Protein AF-A0A820M920-F1 (afdb_monomer_lite)

Structure (mmCIF, N/CA/C/O backbone):
data_AF-A0A820M920-F1
#
_entry.id   AF-A0A820M920-F1
#
loop_
_atom_site.group_PDB
_atom_site.id
_atom_site.type_symbol
_atom_site.label_atom_id
_atom_site.label_alt_id
_atom_site.label_comp_id
_atom_site.label_asym_id
_atom_site.label_entity_id
_atom_site.label_seq_id
_atom_site.pdbx_PDB_ins_code
_atom_site.Cartn_x
_atom_site.Cartn_y
_atom_site.Cartn_z
_atom_site.occupancy
_atom_site.B_iso_or_equiv
_atom_site.auth_seq_id
_atom_site.auth_comp_id
_atom_site.auth_asym_id
_atom_site.auth_atom_id
_atom_site.pdbx_PDB_model_num
ATOM 1 N N . MET A 1 1 ? -35.926 -24.634 38.795 1.00 54.94 1 MET A N 1
ATOM 2 C CA . MET A 1 1 ? -34.450 -24.772 38.802 1.00 54.94 1 MET A CA 1
ATOM 3 C C . MET A 1 1 ? -33.858 -24.992 37.396 1.00 54.94 1 MET A C 1
ATOM 5 O O . MET A 1 1 ? -32.885 -25.713 37.267 1.00 54.94 1 MET A O 1
ATOM 9 N N . HIS A 1 2 ? -34.410 -24.386 36.333 1.00 62.22 2 HIS A N 1
ATOM 10 C CA . HIS A 1 2 ? -33.900 -24.539 34.953 1.00 62.22 2 HIS A CA 1
ATOM 11 C C . HIS A 1 2 ? -33.362 -23.206 34.406 1.00 62.22 2 HIS A C 1
ATOM 13 O O . HIS A 1 2 ? -32.241 -23.133 33.916 1.00 62.22 2 HIS A O 1
ATOM 19 N N . ALA A 1 3 ? -34.111 -22.115 34.607 1.00 68.00 3 ALA A N 1
ATOM 20 C CA . ALA A 1 3 ? -33.694 -20.761 34.230 1.00 68.00 3 ALA A CA 1
ATOM 21 C C . ALA A 1 3 ? -32.412 -20.296 34.951 1.00 68.00 3 ALA A C 1
ATOM 23 O O . ALA A 1 3 ? -31.536 -19.689 34.341 1.00 68.00 3 ALA A O 1
ATOM 24 N N . THR A 1 4 ? -32.264 -20.635 36.234 1.00 65.81 4 THR A N 1
ATOM 25 C CA . THR A 1 4 ? -31.073 -20.313 37.034 1.00 65.81 4 THR A CA 1
ATOM 26 C C . THR A 1 4 ? -29.834 -21.055 36.529 1.00 65.81 4 THR A C 1
ATOM 28 O O . THR A 1 4 ? -28.748 -20.489 36.479 1.00 65.81 4 THR A O 1
ATOM 31 N N . SER A 1 5 ? -30.005 -22.299 36.086 1.00 59.59 5 SER A N 1
ATOM 32 C CA . SER A 1 5 ? -28.945 -23.149 35.537 1.00 59.59 5 SER A CA 1
ATOM 33 C C . SER A 1 5 ? -28.458 -22.625 34.188 1.00 59.59 5 SER A C 1
ATOM 35 O O . SER A 1 5 ? -27.256 -22.550 33.963 1.00 59.59 5 SER A O 1
ATOM 37 N N . ILE A 1 6 ? -29.376 -22.172 33.325 1.00 67.62 6 ILE A N 1
ATOM 38 C CA . ILE A 1 6 ? -29.042 -21.513 32.052 1.00 67.62 6 ILE A CA 1
ATOM 39 C C . ILE A 1 6 ? -28.255 -20.221 32.299 1.00 67.62 6 ILE A C 1
ATOM 41 O O . ILE A 1 6 ? -27.264 -19.967 31.619 1.00 67.62 6 ILE A O 1
ATOM 45 N N . TYR A 1 7 ? -28.648 -19.423 33.296 1.00 66.44 7 TYR A N 1
ATOM 46 C CA . TYR A 1 7 ? -27.935 -18.193 33.648 1.00 66.44 7 TYR A CA 1
ATOM 47 C C . TYR A 1 7 ? -26.508 -18.468 34.152 1.00 66.44 7 TYR A C 1
ATOM 49 O O . TYR A 1 7 ? -25.566 -17.787 33.752 1.00 66.44 7 TYR A O 1
ATOM 57 N N . VAL A 1 8 ? -26.324 -19.494 34.989 1.00 65.00 8 VAL A N 1
ATOM 58 C CA . VAL A 1 8 ? -25.006 -19.888 35.515 1.00 65.00 8 VAL A CA 1
ATOM 59 C C . VAL A 1 8 ? -24.118 -20.491 34.420 1.00 65.00 8 VAL A C 1
ATOM 61 O O . VAL A 1 8 ? -22.950 -20.119 34.322 1.00 65.00 8 VAL A O 1
ATOM 64 N N . VAL A 1 9 ? -24.664 -21.338 33.541 1.00 63.19 9 VAL A N 1
ATOM 65 C CA . VAL A 1 9 ? -23.943 -21.867 32.367 1.00 63.19 9 VAL A CA 1
ATOM 66 C C . VAL A 1 9 ? -23.562 -20.732 31.406 1.00 63.19 9 VAL A C 1
ATOM 68 O O . VAL A 1 9 ? -22.425 -20.679 30.950 1.00 63.19 9 VAL A O 1
ATOM 71 N N . GLY A 1 10 ? -24.451 -19.757 31.183 1.00 60.09 10 GLY A N 1
ATOM 72 C CA . GLY A 1 10 ? -24.172 -18.562 30.376 1.00 60.09 10 GLY A CA 1
ATOM 73 C C . GLY A 1 10 ? -23.091 -17.637 30.958 1.00 60.09 10 GLY A C 1
ATOM 74 O O . GLY A 1 10 ? -22.417 -16.919 30.216 1.00 60.09 10 GLY A O 1
ATOM 75 N N . GLN A 1 11 ? -22.880 -17.665 32.279 1.00 57.94 11 GLN A N 1
ATOM 76 C CA . GLN A 1 11 ? -21.762 -16.978 32.939 1.00 57.94 11 GLN A CA 1
ATOM 77 C C . GLN A 1 11 ? -20.459 -17.792 32.866 1.00 57.94 11 GLN A C 1
ATOM 79 O O . GLN A 1 11 ? -19.389 -17.199 32.745 1.00 57.94 11 GLN A O 1
ATOM 84 N N . GLN A 1 12 ? -20.533 -19.129 32.867 1.00 58.44 12 GLN A N 1
ATOM 85 C CA . GLN A 1 12 ? -19.378 -20.023 32.686 1.00 58.44 12 GLN A CA 1
ATOM 86 C C . GLN A 1 12 ? -18.834 -20.034 31.246 1.00 58.44 12 GLN A C 1
ATOM 88 O O . GLN A 1 12 ? -17.673 -20.368 31.031 1.00 58.44 12 GLN A O 1
ATOM 93 N N . THR A 1 13 ? -19.631 -19.623 30.255 1.00 61.03 13 THR A N 1
ATOM 94 C CA . THR A 1 13 ? -19.221 -19.549 28.841 1.00 61.03 13 THR A CA 1
ATOM 95 C C . THR A 1 13 ? -18.511 -18.253 28.443 1.00 61.03 13 THR A C 1
ATOM 97 O O . THR A 1 13 ? -18.129 -18.102 27.282 1.00 61.03 13 THR A O 1
ATOM 100 N N . LYS A 1 14 ? -18.336 -17.285 29.355 1.00 68.25 14 LYS A N 1
ATOM 101 C CA . LYS A 1 14 ? -17.618 -16.046 29.024 1.00 68.25 14 LYS A CA 1
ATOM 102 C C . LYS A 1 14 ? -16.115 -16.334 28.922 1.00 68.25 14 LYS A C 1
ATOM 104 O O . LYS A 1 14 ? -15.521 -16.765 29.910 1.00 68.25 14 LYS A O 1
ATOM 109 N N . PRO A 1 15 ? -15.479 -16.094 27.760 1.00 74.94 15 PRO A N 1
ATOM 110 C CA . PRO A 1 15 ? -14.045 -16.307 27.610 1.00 74.94 15 PRO A CA 1
ATOM 111 C C . PRO A 1 15 ? -13.282 -15.445 28.617 1.00 74.94 15 PRO A C 1
ATOM 113 O O . PRO A 1 15 ? -13.700 -14.324 28.921 1.00 74.94 15 PRO A O 1
ATOM 116 N N . THR A 1 16 ? -12.160 -15.957 29.125 1.00 87.81 16 THR A N 1
ATOM 117 C CA . THR A 1 16 ? -11.297 -15.217 30.055 1.00 87.81 16 THR A CA 1
ATOM 118 C C . THR A 1 16 ? -10.871 -13.880 29.450 1.00 87.81 16 THR A C 1
ATOM 120 O O . THR A 1 16 ? -10.785 -13.742 28.228 1.00 87.81 16 THR A O 1
ATOM 123 N N . VAL A 1 17 ? -10.552 -12.894 30.295 1.00 88.38 17 VAL A N 1
ATOM 124 C CA . VAL A 1 17 ? -10.030 -11.593 29.834 1.00 88.38 17 VAL A CA 1
ATOM 125 C C . VAL A 1 17 ? -8.841 -11.793 28.889 1.00 88.38 17 VAL A C 1
ATOM 127 O O . VAL A 1 17 ? -8.774 -11.159 27.841 1.00 88.38 17 VAL A O 1
ATOM 130 N N . THR A 1 18 ? -7.960 -12.750 29.190 1.00 90.12 18 THR A N 1
ATOM 131 C CA . THR A 1 18 ? -6.834 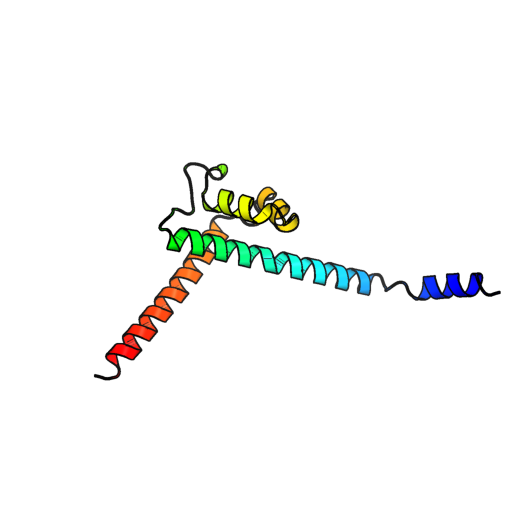-13.129 28.326 1.00 90.12 18 THR A CA 1
ATOM 132 C C . THR A 1 18 ? -7.289 -13.633 26.957 1.00 90.12 18 THR A C 1
ATOM 134 O O . THR A 1 18 ? -6.778 -13.176 25.937 1.00 90.12 18 THR A O 1
ATOM 137 N N . ALA A 1 19 ? -8.269 -14.541 26.904 1.00 89.12 19 ALA A N 1
ATOM 138 C CA . ALA A 1 19 ? -8.803 -15.052 25.641 1.00 89.12 19 ALA A CA 1
ATOM 139 C C . ALA A 1 19 ? -9.470 -13.940 24.811 1.00 89.12 19 ALA A C 1
ATOM 141 O O . ALA A 1 19 ? -9.278 -13.872 23.594 1.00 89.12 19 ALA A O 1
ATOM 142 N N . GLN A 1 20 ? -10.182 -13.018 25.465 1.00 90.81 20 GLN A N 1
ATOM 143 C CA . GLN A 1 20 ? -10.746 -11.832 24.817 1.00 90.81 20 GLN A CA 1
ATOM 144 C C . GLN A 1 20 ? -9.641 -10.931 24.249 1.00 90.81 20 GLN A C 1
ATOM 146 O O . GLN A 1 20 ? -9.708 -10.558 23.077 1.00 90.81 20 GLN A O 1
ATOM 151 N N . LEU A 1 21 ? -8.584 -10.658 25.020 1.00 92.31 21 LEU A N 1
ATOM 152 C CA . LEU A 1 21 ? -7.452 -9.830 24.597 1.00 92.31 21 LEU A CA 1
ATOM 153 C C . LEU A 1 21 ? -6.716 -10.432 23.390 1.00 92.31 21 LEU A C 1
ATOM 155 O O . LEU A 1 21 ? -6.404 -9.723 22.432 1.00 92.31 21 LEU A O 1
ATOM 159 N N . ILE A 1 22 ? -6.485 -11.749 23.404 1.00 93.69 22 ILE A N 1
ATOM 160 C CA . ILE A 1 22 ? -5.867 -12.482 22.291 1.00 93.69 22 ILE A CA 1
ATOM 161 C C . ILE A 1 22 ? -6.735 -12.366 21.036 1.00 93.69 22 ILE A C 1
ATOM 163 O O . ILE A 1 22 ? -6.227 -12.043 19.961 1.00 93.69 22 ILE A O 1
ATOM 167 N N . SER A 1 23 ? -8.048 -12.581 21.163 1.00 91.12 23 SER A N 1
ATOM 168 C CA . SER A 1 23 ? -8.973 -12.490 20.029 1.00 91.12 23 SER A CA 1
ATOM 169 C C . SER A 1 23 ? -9.034 -11.077 19.433 1.00 91.12 23 SER A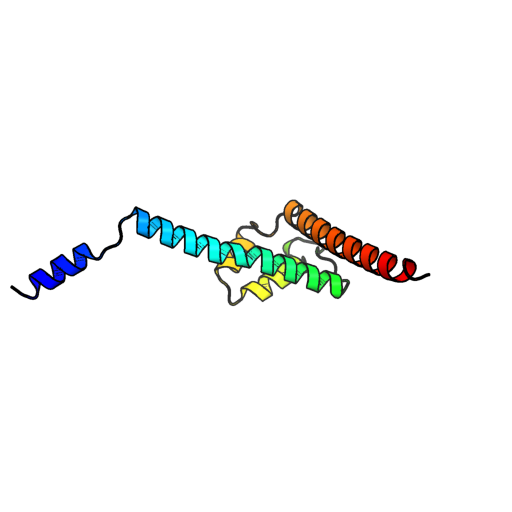 C 1
ATOM 171 O O . SER A 1 23 ? -8.973 -10.917 18.212 1.00 91.12 23 SER A O 1
ATOM 173 N N . ALA A 1 24 ? -9.052 -10.045 20.283 1.00 90.94 24 ALA A N 1
ATOM 174 C CA . ALA A 1 24 ? -9.031 -8.648 19.868 1.00 90.94 24 ALA A CA 1
ATOM 175 C C . ALA A 1 24 ? -7.713 -8.292 19.165 1.00 90.94 24 ALA A C 1
ATOM 177 O O . ALA A 1 24 ? -7.724 -7.703 18.083 1.00 90.94 24 ALA A O 1
ATOM 178 N N . THR A 1 25 ? -6.581 -8.723 19.727 1.00 93.12 25 THR A N 1
ATOM 179 C CA . THR A 1 25 ? -5.250 -8.512 19.141 1.00 93.12 25 THR A CA 1
ATOM 180 C C . THR A 1 25 ? -5.146 -9.175 17.772 1.00 93.12 25 THR A C 1
ATOM 182 O O . THR A 1 25 ? -4.694 -8.549 16.814 1.00 93.12 25 THR A O 1
ATOM 185 N N . LYS A 1 26 ? -5.616 -10.421 17.640 1.00 93.19 26 LYS A N 1
ATOM 186 C CA . LYS A 1 26 ? -5.622 -11.146 16.365 1.00 93.19 26 LYS A CA 1
ATOM 187 C C . LYS A 1 26 ? -6.449 -10.413 15.308 1.00 93.19 26 LYS A C 1
ATOM 189 O O . LYS A 1 26 ? -5.959 -10.192 14.200 1.00 93.19 26 LYS A O 1
ATOM 194 N N . ARG A 1 27 ? -7.658 -9.966 15.664 1.00 88.88 27 ARG A N 1
ATOM 195 C CA . ARG A 1 27 ? -8.525 -9.183 14.771 1.00 88.88 27 ARG A CA 1
ATOM 196 C C . ARG A 1 27 ? -7.851 -7.880 14.332 1.00 88.88 27 ARG A C 1
ATOM 198 O O . ARG A 1 27 ? -7.879 -7.538 13.151 1.00 88.88 27 ARG A O 1
ATOM 205 N N . GLN A 1 28 ? -7.191 -7.183 15.255 1.00 87.81 28 GLN A N 1
ATOM 206 C CA . GLN A 1 28 ? -6.466 -5.954 14.938 1.00 87.81 28 GLN A CA 1
ATOM 207 C C . GLN A 1 28 ? -5.265 -6.217 14.017 1.00 87.81 28 GLN A C 1
ATOM 209 O O . GLN A 1 28 ? -5.030 -5.454 13.083 1.00 87.81 28 GLN A O 1
ATOM 214 N N . GLN A 1 29 ? -4.513 -7.298 14.237 1.00 89.44 29 GLN A N 1
ATOM 215 C CA . GLN A 1 29 ? -3.411 -7.693 13.356 1.00 89.44 29 GLN A CA 1
ATOM 216 C C . GLN A 1 29 ? -3.903 -8.018 11.942 1.00 89.44 29 GLN A C 1
ATOM 218 O O . GLN A 1 29 ? -3.286 -7.597 10.967 1.00 89.44 29 GLN A O 1
ATOM 223 N N . GLU A 1 30 ? -5.020 -8.737 11.814 1.00 88.31 30 GLU A N 1
ATOM 224 C CA . GLU A 1 30 ? -5.638 -9.046 10.520 1.00 88.31 30 GLU A CA 1
ATOM 225 C C . GLU A 1 30 ? -6.020 -7.781 9.750 1.00 88.31 30 GLU A C 1
ATOM 227 O O . GLU A 1 30 ? -5.751 -7.690 8.552 1.00 88.31 30 GLU A O 1
ATOM 232 N N . GLN A 1 31 ? -6.588 -6.785 10.432 1.00 83.69 31 GLN A N 1
ATOM 233 C CA . GLN A 1 31 ? -6.894 -5.487 9.830 1.00 83.69 31 GLN A CA 1
ATOM 234 C C . GLN A 1 31 ? -5.617 -4.719 9.456 1.00 83.69 31 GLN A C 1
ATOM 236 O O . GLN A 1 31 ? -5.488 -4.252 8.322 1.00 83.69 31 GLN A O 1
ATOM 241 N N . ARG A 1 32 ? -4.625 -4.677 10.355 1.00 83.44 32 ARG A N 1
ATOM 242 C CA . ARG A 1 32 ? -3.332 -4.007 10.129 1.00 83.44 32 ARG A CA 1
ATOM 243 C C . ARG A 1 32 ? -2.559 -4.580 8.948 1.00 83.44 32 ARG A C 1
ATOM 245 O O . ARG A 1 32 ? -1.918 -3.813 8.244 1.00 83.44 32 ARG A O 1
ATOM 252 N N . ARG A 1 33 ? -2.637 -5.890 8.689 1.00 84.81 33 ARG A N 1
ATOM 253 C CA . ARG A 1 33 ? -1.961 -6.521 7.539 1.00 84.81 33 ARG A CA 1
ATOM 254 C C . ARG A 1 33 ? -2.506 -6.056 6.186 1.00 84.81 33 ARG A C 1
ATOM 256 O O . ARG A 1 33 ? -1.772 -6.075 5.202 1.00 84.81 33 ARG A O 1
ATOM 263 N N . LYS A 1 34 ? -3.767 -5.619 6.120 1.00 85.56 34 LYS A N 1
ATOM 264 C CA . LYS A 1 34 ? -4.392 -5.190 4.858 1.00 85.56 34 LYS A CA 1
ATOM 265 C C . LYS A 1 34 ? -3.905 -3.815 4.400 1.00 85.56 34 LYS A C 1
ATOM 267 O O . LYS A 1 34 ? -3.743 -3.608 3.202 1.00 85.56 34 LYS A O 1
ATOM 272 N N . ALA A 1 35 ? -3.643 -2.892 5.326 1.00 84.88 35 ALA A N 1
ATOM 273 C CA . ALA A 1 35 ? -3.305 -1.510 4.978 1.00 84.88 35 ALA A CA 1
ATOM 274 C C . ALA A 1 35 ? -1.986 -1.371 4.178 1.00 84.88 35 ALA A C 1
ATOM 276 O O . ALA A 1 35 ? -2.030 -0.769 3.105 1.00 84.88 35 ALA A O 1
ATOM 277 N N . PRO A 1 36 ? -0.851 -1.984 4.582 1.00 86.19 36 PRO A N 1
ATOM 278 C CA . PRO A 1 36 ? 0.388 -1.936 3.800 1.00 86.19 36 PRO A CA 1
ATOM 279 C C . PRO A 1 36 ? 0.249 -2.580 2.419 1.00 86.19 36 PRO A C 1
ATOM 281 O O . PRO A 1 36 ? 0.779 -2.068 1.439 1.00 86.19 36 PRO A O 1
ATOM 284 N N . SER A 1 37 ? -0.507 -3.678 2.314 1.00 89.12 37 SER A N 1
ATOM 285 C CA . SER A 1 37 ? -0.770 -4.331 1.026 1.00 89.12 37 SER A CA 1
ATOM 286 C C . SER A 1 37 ? -1.519 -3.399 0.067 1.00 89.12 37 SER A C 1
ATOM 288 O O . SER A 1 37 ? -1.136 -3.272 -1.098 1.00 89.12 37 SER A O 1
ATOM 290 N N . ILE A 1 38 ? -2.529 -2.680 0.567 1.00 91.38 38 ILE A N 1
ATOM 291 C CA . ILE A 1 38 ? -3.247 -1.670 -0.218 1.00 91.38 38 ILE A CA 1
ATOM 292 C C . ILE A 1 38 ? -2.296 -0.539 -0.621 1.00 91.38 38 ILE A C 1
ATOM 294 O O . ILE A 1 38 ? -2.268 -0.167 -1.792 1.00 91.38 38 ILE A O 1
ATOM 298 N N . GLN A 1 39 ? -1.467 -0.045 0.299 1.00 90.94 39 GLN A N 1
ATOM 299 C CA . GLN A 1 39 ? -0.488 1.002 0.009 1.00 90.94 39 GLN A CA 1
ATOM 300 C C . GLN A 1 39 ? 0.494 0.605 -1.100 1.00 90.94 39 GLN A C 1
ATOM 302 O O . GLN A 1 39 ? 0.666 1.364 -2.053 1.00 90.94 39 GLN A O 1
ATOM 307 N N . ILE A 1 40 ? 1.076 -0.594 -1.026 1.00 92.31 40 ILE A N 1
ATOM 308 C CA . ILE A 1 40 ? 1.960 -1.131 -2.069 1.00 92.31 40 ILE A CA 1
ATOM 309 C C . ILE A 1 40 ? 1.214 -1.216 -3.403 1.00 92.31 40 ILE A C 1
ATOM 311 O O . ILE A 1 40 ? 1.741 -0.781 -4.424 1.00 92.31 40 ILE A O 1
ATOM 315 N N . SER A 1 41 ? -0.029 -1.711 -3.405 1.00 93.81 41 SER A N 1
ATOM 316 C CA . SER A 1 41 ? -0.825 -1.809 -4.636 1.00 93.81 41 SER A CA 1
ATOM 317 C C . SER A 1 41 ? -1.082 -0.442 -5.284 1.00 93.81 41 SER A C 1
ATOM 319 O O . SER A 1 41 ? -0.973 -0.314 -6.502 1.00 93.81 41 SER A O 1
ATOM 321 N N . CYS A 1 42 ? -1.337 0.596 -4.480 1.00 94.44 42 CYS A N 1
ATOM 322 C CA . CYS A 1 42 ? -1.505 1.968 -4.955 1.00 94.44 42 CYS A CA 1
ATOM 323 C C . CYS A 1 42 ? -0.205 2.533 -5.540 1.00 94.44 42 CYS A C 1
ATOM 325 O O . CYS A 1 42 ? -0.232 3.147 -6.603 1.00 94.44 42 CYS A O 1
ATOM 327 N N . ILE A 1 43 ? 0.932 2.302 -4.874 1.00 94.06 43 ILE A N 1
ATOM 328 C CA . ILE A 1 43 ? 2.249 2.727 -5.368 1.00 94.06 43 ILE A CA 1
ATOM 329 C C . ILE A 1 43 ? 2.541 2.058 -6.714 1.00 94.06 43 ILE A C 1
ATOM 331 O O . ILE A 1 43 ? 2.842 2.748 -7.682 1.00 94.06 43 ILE A O 1
ATOM 335 N N . VAL A 1 44 ? 2.391 0.733 -6.807 1.00 94.19 44 VAL A N 1
ATOM 336 C CA . VAL A 1 44 ? 2.612 -0.015 -8.055 1.00 94.19 44 VAL A CA 1
ATOM 337 C C . VAL A 1 44 ? 1.688 0.475 -9.167 1.00 94.19 44 VAL A C 1
ATOM 339 O O . VAL A 1 44 ? 2.137 0.629 -10.301 1.00 94.19 44 VAL A O 1
ATOM 342 N N . TYR A 1 45 ? 0.417 0.742 -8.857 1.00 95.75 45 TYR A N 1
ATOM 343 C CA . TYR A 1 45 ? -0.527 1.293 -9.825 1.00 95.75 45 TYR A CA 1
ATOM 344 C C . TYR A 1 45 ? -0.035 2.631 -10.388 1.00 95.75 45 TYR A C 1
ATOM 346 O O . TYR A 1 45 ? 0.075 2.770 -11.602 1.00 95.75 45 TYR A O 1
ATOM 354 N N . LEU A 1 46 ? 0.328 3.585 -9.527 1.00 95.06 46 LEU A N 1
ATOM 355 C CA . LEU A 1 46 ? 0.809 4.902 -9.956 1.00 95.06 46 LEU A CA 1
ATOM 356 C C . LEU A 1 46 ? 2.113 4.809 -10.757 1.00 95.06 46 LEU A C 1
ATOM 358 O O . LEU A 1 46 ? 2.219 5.425 -11.815 1.00 95.06 46 LEU A O 1
ATOM 362 N N . LEU A 1 47 ? 3.063 3.984 -10.304 1.00 90.94 47 LEU A N 1
ATOM 363 C CA . LEU A 1 47 ? 4.327 3.757 -11.006 1.00 90.94 47 LEU A CA 1
ATOM 364 C C . LEU A 1 47 ? 4.107 3.169 -12.405 1.00 90.94 47 LEU A C 1
ATOM 366 O O . LEU A 1 47 ? 4.739 3.617 -13.357 1.00 90.94 47 LEU A O 1
ATOM 370 N N . ARG A 1 48 ? 3.182 2.212 -12.555 1.00 91.00 48 ARG A N 1
ATOM 371 C CA . ARG A 1 48 ? 2.832 1.633 -13.865 1.00 91.00 48 ARG A CA 1
ATOM 372 C C . ARG A 1 48 ? 2.197 2.642 -14.819 1.00 91.00 48 ARG A C 1
ATOM 374 O O . ARG A 1 48 ? 2.386 2.517 -16.021 1.00 91.00 48 ARG A O 1
ATOM 381 N N . GLN A 1 49 ? 1.461 3.620 -14.295 1.00 93.88 49 GLN A N 1
ATOM 382 C CA . GLN A 1 49 ? 0.875 4.704 -15.090 1.00 93.88 49 GLN A CA 1
ATOM 383 C C . GLN A 1 49 ? 1.875 5.836 -15.385 1.00 93.88 49 GLN A C 1
ATOM 385 O O . GLN A 1 49 ? 1.534 6.779 -16.092 1.00 93.88 49 GLN A O 1
ATOM 390 N N . GLY A 1 50 ? 3.090 5.788 -14.822 1.00 91.19 50 GLY A N 1
ATOM 391 C CA . GLY A 1 50 ? 4.056 6.885 -14.917 1.00 91.19 50 GLY A CA 1
ATOM 392 C C . GLY A 1 50 ? 3.640 8.139 -14.138 1.00 91.19 50 GLY A C 1
ATOM 393 O O . GLY A 1 50 ? 4.136 9.228 -14.416 1.00 91.19 50 GLY A O 1
ATOM 394 N N . LEU A 1 51 ? 2.725 8.007 -13.172 1.00 93.62 51 LEU A N 1
ATOM 395 C CA . LEU A 1 51 ? 2.247 9.121 -12.357 1.00 93.62 51 LEU A CA 1
ATOM 396 C C . LEU A 1 51 ? 3.156 9.343 -11.149 1.00 93.62 51 LEU A C 1
ATOM 398 O O . LEU A 1 51 ? 3.636 8.403 -10.511 1.00 93.62 51 LEU A O 1
ATOM 402 N N . THR A 1 52 ? 3.352 10.609 -10.787 1.00 91.50 52 THR A N 1
ATOM 403 C CA . THR A 1 52 ? 4.097 10.965 -9.579 1.00 91.50 52 THR A CA 1
ATOM 404 C C . THR A 1 52 ? 3.349 10.486 -8.341 1.00 91.50 52 THR A C 1
ATOM 406 O O . THR A 1 52 ? 2.127 10.582 -8.265 1.00 91.50 52 THR A O 1
ATOM 409 N N . LEU A 1 53 ? 4.069 9.997 -7.329 1.00 90.88 53 LEU A N 1
ATOM 410 C CA . LE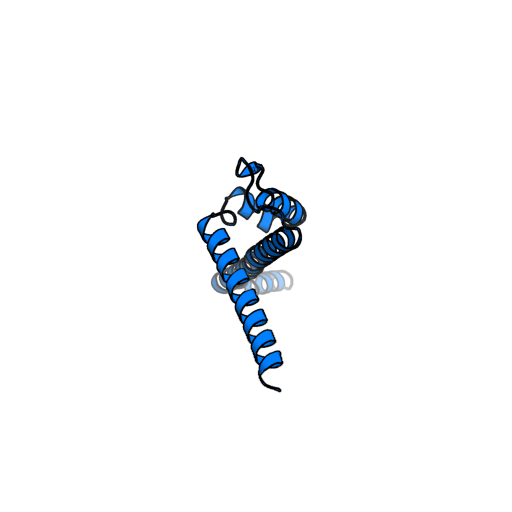U A 1 53 ? 3.442 9.634 -6.053 1.00 90.88 53 LEU A CA 1
ATOM 411 C C . LEU A 1 53 ? 3.033 10.872 -5.251 1.00 90.88 53 LEU A C 1
ATOM 413 O O . LEU A 1 53 ? 2.019 10.836 -4.565 1.00 90.88 53 LEU A O 1
ATOM 417 N N . ARG A 1 54 ? 3.830 11.944 -5.341 1.00 88.81 54 ARG A N 1
ATOM 418 C CA . ARG A 1 54 ? 3.664 13.207 -4.609 1.00 88.81 54 ARG A CA 1
ATOM 419 C C . ARG A 1 54 ? 3.035 14.280 -5.506 1.00 88.81 54 ARG A C 1
ATOM 421 O O . ARG A 1 54 ? 3.198 14.236 -6.727 1.00 88.81 54 ARG A O 1
ATOM 428 N N . GLY A 1 55 ? 2.342 15.224 -4.875 1.00 83.19 55 GLY A N 1
ATOM 429 C CA . GLY A 1 55 ? 1.791 16.435 -5.489 1.00 83.19 55 GLY A CA 1
ATOM 430 C C . GLY A 1 55 ? 2.497 17.689 -4.966 1.00 83.19 55 GLY A C 1
ATOM 431 O O . GLY A 1 55 ? 3.497 17.584 -4.257 1.00 83.19 55 GLY A O 1
ATOM 432 N N . HIS A 1 56 ? 1.970 18.869 -5.300 1.00 83.50 56 HIS A N 1
ATOM 433 C CA . HIS A 1 56 ? 2.484 20.146 -4.786 1.00 83.50 56 HIS A CA 1
ATOM 434 C C . HIS A 1 56 ? 2.285 20.281 -3.266 1.00 83.50 56 HIS A C 1
ATOM 436 O O . HIS A 1 56 ? 3.117 20.859 -2.572 1.00 83.50 56 HIS A O 1
ATOM 442 N N . SER A 1 57 ? 1.220 19.671 -2.745 1.00 84.88 57 SER A N 1
ATOM 443 C CA . SER A 1 57 ? 0.961 19.494 -1.318 1.00 84.88 57 SER A CA 1
ATOM 444 C C . SER A 1 57 ? 0.712 18.018 -0.978 1.00 84.88 57 SER A C 1
ATOM 446 O O . SER A 1 57 ? 0.355 17.215 -1.845 1.00 84.88 57 SER A O 1
ATOM 448 N N . ASP A 1 58 ? 0.842 17.648 0.301 1.00 77.62 58 ASP A N 1
ATOM 449 C CA . ASP A 1 58 ? 0.522 16.289 0.771 1.00 77.62 58 ASP A CA 1
ATOM 450 C C . ASP A 1 58 ? -0.943 15.917 0.523 1.00 77.62 58 ASP A C 1
ATOM 452 O O . ASP A 1 58 ? -1.269 14.757 0.279 1.00 77.62 58 ASP A O 1
ATOM 456 N N . ILE A 1 59 ? -1.843 16.899 0.569 1.00 82.38 59 ILE A N 1
ATOM 457 C CA . ILE A 1 59 ? -3.278 16.683 0.362 1.00 82.38 59 ILE A CA 1
ATOM 458 C C . ILE A 1 59 ? -3.560 16.373 -1.112 1.00 82.38 59 ILE A C 1
ATOM 460 O O . ILE A 1 59 ? -4.416 15.541 -1.407 1.00 82.38 59 ILE A O 1
ATOM 464 N N . GLU A 1 60 ? -2.824 17.001 -2.025 1.00 84.81 60 GLU A N 1
ATOM 465 C CA . GLU A 1 60 ? -2.932 16.821 -3.479 1.00 84.81 60 GLU A CA 1
ATOM 466 C C . GLU A 1 60 ? -2.062 15.674 -4.008 1.00 84.81 60 GLU A C 1
ATOM 468 O O . GLU A 1 60 ? -1.997 15.431 -5.210 1.00 84.81 60 GLU A O 1
ATOM 473 N N . SER A 1 61 ? -1.385 14.947 -3.122 1.00 91.19 61 SER A N 1
ATOM 474 C CA . SER A 1 61 ? -0.600 13.772 -3.477 1.00 91.19 61 SER A CA 1
ATOM 475 C C . SER A 1 61 ? -1.471 12.703 -4.143 1.00 91.19 61 SER A C 1
ATOM 477 O O . SER A 1 61 ? -2.456 12.244 -3.559 1.00 91.19 61 SER A O 1
ATOM 479 N N . ASN A 1 62 ? -1.076 12.250 -5.338 1.00 93.81 62 ASN A N 1
ATOM 480 C CA . ASN A 1 62 ? -1.768 11.175 -6.059 1.00 93.81 62 ASN A CA 1
ATOM 481 C C . ASN A 1 62 ? -1.893 9.912 -5.201 1.00 93.81 62 ASN A C 1
ATOM 483 O O . ASN A 1 62 ? -2.935 9.257 -5.207 1.00 93.81 62 ASN A O 1
ATOM 487 N N . LEU A 1 63 ? -0.857 9.590 -4.418 1.00 92.62 63 LEU A N 1
ATOM 488 C CA . LEU A 1 63 ? -0.895 8.454 -3.502 1.00 92.62 63 LEU A CA 1
ATOM 489 C C . LEU A 1 63 ? -1.955 8.644 -2.411 1.00 92.62 63 LEU A C 1
ATOM 491 O O . LEU A 1 63 ? -2.705 7.714 -2.125 1.00 92.62 63 LEU A O 1
ATOM 495 N N . VAL A 1 64 ? -2.051 9.841 -1.826 1.00 91.69 64 VAL A N 1
ATOM 496 C CA . VAL A 1 64 ? -3.043 10.148 -0.782 1.00 91.69 64 VAL A CA 1
ATOM 497 C C . VAL A 1 64 ? -4.459 10.103 -1.346 1.00 91.69 64 VAL A C 1
ATOM 499 O O . VAL A 1 64 ? -5.341 9.511 -0.727 1.00 91.69 64 VAL A O 1
ATOM 502 N N . GLN A 1 65 ? -4.683 10.680 -2.525 1.00 92.12 65 GLN A N 1
ATOM 503 C CA . GLN A 1 65 ? -5.989 10.671 -3.186 1.00 92.12 65 GLN A CA 1
ATOM 504 C C . GLN A 1 65 ? -6.424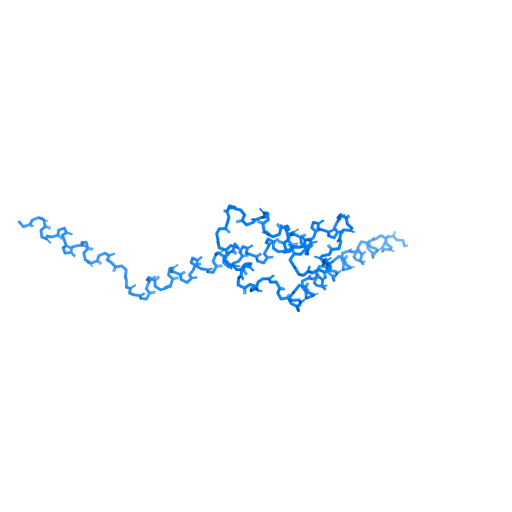 9.249 -3.556 1.00 92.12 65 GLN A C 1
ATOM 506 O O . GLN A 1 65 ? -7.555 8.851 -3.277 1.00 92.12 65 GLN A O 1
ATOM 511 N N . LEU A 1 66 ? -5.507 8.437 -4.087 1.00 94.00 66 LEU A N 1
ATOM 512 C CA . LEU A 1 66 ? -5.790 7.040 -4.399 1.00 94.00 66 LEU A CA 1
ATOM 513 C C . LEU A 1 66 ? -6.057 6.216 -3.132 1.00 94.00 66 LEU A C 1
ATOM 515 O O . LEU A 1 66 ? -6.974 5.401 -3.107 1.00 94.00 66 LEU A O 1
ATOM 519 N N . LEU A 1 67 ? -5.311 6.448 -2.051 1.00 92.25 67 LEU A N 1
ATOM 520 C CA . LEU A 1 67 ? -5.560 5.802 -0.762 1.00 92.25 67 LEU A CA 1
ATOM 521 C C . LEU A 1 67 ? -6.922 6.189 -0.168 1.00 92.25 67 LEU A C 1
ATOM 523 O O . LEU A 1 67 ? -7.610 5.315 0.353 1.00 92.25 67 LEU A O 1
ATOM 527 N N . LYS A 1 68 ? -7.338 7.457 -0.292 1.00 91.94 68 LYS A N 1
ATOM 528 C CA . LYS A 1 68 ? -8.683 7.916 0.096 1.00 91.94 68 LYS A CA 1
ATOM 529 C C . LYS A 1 68 ? -9.775 7.229 -0.722 1.00 91.94 68 LYS A C 1
ATOM 531 O O . LYS A 1 68 ? -10.758 6.769 -0.155 1.00 91.94 68 LYS A O 1
ATOM 536 N N . LEU A 1 69 ? -9.585 7.100 -2.035 1.00 93.69 69 LEU A N 1
ATOM 537 C CA . LEU A 1 69 ? -10.512 6.365 -2.900 1.00 93.69 69 LEU A CA 1
ATOM 538 C C . LEU A 1 69 ? -10.624 4.894 -2.471 1.00 93.69 69 LEU A C 1
ATOM 540 O O . LEU A 1 69 ? -11.715 4.340 -2.381 1.00 93.69 69 LEU A O 1
ATOM 544 N N . ARG A 1 70 ? -9.491 4.256 -2.163 1.00 92.38 70 ARG A N 1
ATOM 545 C CA . ARG A 1 70 ? -9.436 2.852 -1.730 1.00 92.38 70 ARG A CA 1
ATOM 546 C C . ARG A 1 70 ? -9.933 2.630 -0.299 1.00 92.38 70 ARG A C 1
ATOM 548 O O . ARG A 1 70 ? -10.127 1.477 0.082 1.00 92.38 70 ARG A O 1
ATOM 555 N N . SER A 1 71 ? -10.132 3.690 0.484 1.00 92.25 71 SER A N 1
ATOM 556 C CA . SER A 1 71 ? -10.629 3.615 1.859 1.00 92.25 71 SER A CA 1
ATOM 557 C C . SER A 1 71 ? -12.118 3.918 2.011 1.00 92.25 71 SER A C 1
ATOM 559 O O . SER A 1 71 ? -12.617 3.827 3.130 1.00 92.25 71 SER A O 1
ATOM 561 N N . ILE A 1 72 ? -12.839 4.214 0.919 1.00 91.75 72 ILE A N 1
ATOM 562 C CA . ILE A 1 72 ? -14.285 4.509 0.950 1.00 91.75 72 ILE A CA 1
ATOM 563 C C . ILE A 1 72 ? -15.067 3.410 1.679 1.00 91.75 72 ILE A C 1
ATOM 565 O O . ILE A 1 72 ? -15.855 3.723 2.566 1.00 91.75 72 ILE A O 1
ATOM 569 N N . ASP A 1 73 ? -14.769 2.144 1.378 1.00 88.38 73 ASP A N 1
ATOM 570 C CA . ASP A 1 73 ? -15.433 0.976 1.973 1.00 88.38 73 ASP A CA 1
ATOM 571 C C . ASP A 1 73 ? -14.596 0.309 3.086 1.00 88.38 73 ASP A C 1
ATOM 573 O O . ASP A 1 73 ? -14.805 -0.854 3.437 1.00 88.38 73 ASP A O 1
ATOM 577 N N . ASN A 1 74 ? -13.577 1.000 3.614 1.00 86.31 74 ASN A N 1
ATOM 578 C CA . ASN A 1 74 ? -12.665 0.456 4.619 1.00 86.31 74 ASN A CA 1
ATOM 579 C C . ASN A 1 74 ? -12.338 1.497 5.696 1.00 86.31 74 ASN A C 1
ATOM 581 O O . ASN A 1 74 ? -11.323 2.197 5.624 1.00 86.31 74 ASN A O 1
ATOM 585 N N . ASP A 1 75 ? -13.175 1.528 6.734 1.00 86.81 75 ASP A N 1
ATOM 586 C CA . ASP A 1 75 ? -13.051 2.458 7.862 1.00 86.81 75 ASP A CA 1
ATOM 587 C C . ASP A 1 75 ? -11.685 2.387 8.553 1.00 86.81 75 ASP A C 1
ATOM 589 O O . ASP A 1 75 ? -11.118 3.414 8.915 1.00 86.81 75 ASP A O 1
ATOM 593 N N . PHE A 1 76 ? -11.104 1.189 8.670 1.00 85.44 76 PHE A N 1
ATOM 594 C CA . PHE A 1 76 ? -9.790 1.004 9.289 1.00 85.44 76 PHE A CA 1
ATOM 595 C C . PHE A 1 76 ? -8.677 1.702 8.494 1.00 85.44 76 PHE A C 1
ATOM 597 O O . PHE A 1 76 ? -7.795 2.356 9.055 1.00 85.44 76 PHE A O 1
ATOM 604 N N . LEU A 1 77 ? -8.711 1.576 7.165 1.00 86.69 77 LEU A N 1
ATOM 605 C CA . LEU A 1 77 ? -7.758 2.263 6.300 1.00 86.69 77 LEU A CA 1
ATOM 606 C C . LEU A 1 77 ? -7.981 3.779 6.344 1.00 86.69 77 LEU A C 1
ATOM 608 O O . LEU A 1 77 ? -7.014 4.538 6.378 1.00 86.69 77 LEU A O 1
ATOM 612 N N . LYS A 1 78 ? -9.243 4.212 6.375 1.00 89.69 78 LYS A N 1
ATOM 613 C CA . LYS A 1 78 ? -9.627 5.623 6.458 1.00 89.69 78 LYS A CA 1
ATOM 614 C C . LYS A 1 78 ? -9.097 6.278 7.735 1.00 89.69 78 LYS A C 1
ATOM 616 O O . LYS A 1 78 ? -8.489 7.343 7.654 1.00 89.69 78 LYS A O 1
ATOM 621 N N . GLU A 1 79 ? -9.250 5.618 8.881 1.00 88.44 79 GLU A N 1
ATOM 622 C CA . GLU A 1 79 ? -8.702 6.065 10.166 1.00 88.44 79 GLU A CA 1
ATOM 623 C C . GLU A 1 79 ? -7.175 6.206 10.099 1.00 88.44 79 GLU A C 1
ATOM 625 O O . GLU A 1 79 ? -6.629 7.263 10.406 1.00 88.44 79 GLU A O 1
ATOM 630 N N . GLY A 1 80 ? -6.469 5.191 9.596 1.00 85.38 80 GLY A N 1
ATOM 631 C CA . GLY A 1 80 ? -5.008 5.251 9.530 1.00 85.38 80 GLY A CA 1
ATOM 632 C C . GLY A 1 80 ? -4.440 6.249 8.511 1.00 85.38 80 GLY A C 1
ATOM 633 O O . GLY A 1 80 ? -3.313 6.718 8.685 1.00 85.38 80 GLY A O 1
ATOM 634 N N . ILE A 1 81 ? -5.200 6.603 7.467 1.00 86.69 81 ILE A N 1
ATOM 635 C CA . ILE A 1 81 ? -4.863 7.710 6.557 1.00 86.69 81 ILE A CA 1
ATOM 636 C C . ILE A 1 81 ? -5.014 9.052 7.280 1.00 86.69 81 ILE A C 1
ATOM 638 O O . ILE A 1 81 ? -4.117 9.890 7.186 1.00 86.69 81 ILE A O 1
ATOM 642 N N . ASN A 1 82 ? -6.112 9.249 8.017 1.00 85.69 82 ASN A N 1
ATOM 643 C CA . ASN A 1 82 ? -6.367 10.480 8.772 1.00 85.69 82 ASN A CA 1
ATOM 644 C C . ASN A 1 82 ? -5.318 10.704 9.871 1.00 85.69 82 ASN A C 1
ATOM 646 O O . ASN A 1 82 ? -4.825 11.818 10.033 1.00 85.69 82 ASN A O 1
ATOM 650 N N . ASP A 1 83 ? -4.897 9.627 10.536 1.00 84.62 83 ASP A N 1
ATOM 651 C CA . ASP A 1 83 ? -3.811 9.621 11.523 1.00 84.62 83 ASP A CA 1
ATOM 652 C C . ASP A 1 83 ? -2.414 9.838 10.911 1.00 84.62 83 ASP A C 1
ATOM 654 O O . ASP A 1 83 ? -1.415 9.843 11.631 1.00 84.62 83 ASP A O 1
ATOM 658 N N . LYS A 1 84 ? -2.301 9.929 9.578 1.00 80.56 84 LYS A N 1
ATOM 659 C CA . LYS A 1 84 ? -1.037 9.953 8.816 1.00 80.56 84 LYS A CA 1
ATOM 660 C C . LYS A 1 84 ? -0.101 8.759 9.073 1.00 80.56 84 LYS A C 1
ATOM 662 O O . LYS A 1 84 ? 1.021 8.749 8.566 1.00 80.56 84 LYS A O 1
ATOM 667 N N . LYS A 1 85 ? -0.552 7.708 9.771 1.00 75.38 85 LYS A N 1
ATOM 668 C CA . LYS A 1 85 ? 0.241 6.500 10.086 1.00 75.38 85 LYS A CA 1
ATOM 669 C C . LYS A 1 85 ? 0.783 5.808 8.840 1.00 75.38 85 LYS A C 1
ATOM 671 O O . LYS A 1 85 ? 1.884 5.272 8.868 1.00 75.38 85 LYS A O 1
ATOM 676 N N . TYR A 1 86 ? 0.015 5.825 7.753 1.00 73.06 86 TYR A N 1
ATOM 677 C CA . TYR A 1 86 ? 0.379 5.176 6.490 1.00 73.06 86 TYR A CA 1
ATOM 678 C C . TYR A 1 86 ? 0.966 6.139 5.455 1.00 73.06 86 TYR A C 1
ATOM 680 O O . TYR A 1 86 ? 1.185 5.749 4.315 1.00 73.06 86 TYR A O 1
ATOM 688 N N . LEU A 1 87 ? 1.218 7.396 5.827 1.00 79.44 87 LEU A N 1
ATOM 689 C CA . LEU A 1 87 ? 1.658 8.446 4.902 1.00 79.44 87 LEU A CA 1
ATOM 690 C C . LEU A 1 87 ? 3.062 8.979 5.206 1.00 79.44 87 LEU A C 1
ATOM 692 O O . LEU A 1 87 ? 3.481 9.956 4.594 1.00 79.44 87 LEU A O 1
ATOM 696 N N . SER A 1 88 ? 3.801 8.344 6.122 1.00 85.25 88 SER A N 1
ATOM 697 C CA . SER A 1 88 ? 5.194 8.716 6.381 1.00 85.25 88 SER A CA 1
ATOM 698 C C . SER A 1 88 ? 6.021 8.622 5.100 1.00 85.25 88 SER A C 1
ATOM 700 O O . SER A 1 88 ? 6.041 7.585 4.430 1.00 85.25 88 SER A O 1
ATOM 702 N N . HIS A 1 89 ? 6.728 9.704 4.775 1.00 85.19 89 HIS A N 1
ATOM 703 C CA . HIS A 1 89 ? 7.590 9.746 3.601 1.00 85.19 89 HIS A CA 1
ATOM 704 C C . HIS A 1 89 ? 8.703 8.702 3.666 1.00 85.19 89 HIS A C 1
ATOM 706 O O . HIS A 1 89 ? 9.020 8.125 2.630 1.00 85.19 89 HIS A O 1
ATOM 712 N N . ASP A 1 90 ? 9.255 8.424 4.849 1.00 88.50 90 ASP A N 1
ATOM 713 C CA . ASP A 1 90 ? 10.319 7.430 5.015 1.00 88.50 90 ASP A CA 1
ATOM 714 C C . ASP A 1 90 ? 9.817 6.035 4.656 1.00 88.50 90 ASP A C 1
ATOM 716 O O . ASP A 1 90 ? 10.413 5.363 3.817 1.00 88.50 90 ASP A O 1
ATOM 720 N N . ILE A 1 91 ? 8.640 5.667 5.174 1.00 87.00 91 ILE A N 1
ATOM 721 C CA . ILE A 1 91 ? 7.990 4.388 4.864 1.00 87.00 91 ILE A CA 1
ATOM 722 C C . ILE A 1 91 ? 7.689 4.295 3.365 1.00 87.00 91 ILE A C 1
ATOM 724 O O . ILE A 1 91 ? 7.978 3.283 2.733 1.00 87.00 91 ILE A O 1
ATOM 728 N N . ILE A 1 92 ? 7.138 5.352 2.760 1.00 88.56 92 ILE A N 1
ATOM 729 C CA . ILE A 1 92 ? 6.844 5.361 1.318 1.00 88.56 92 ILE A CA 1
ATOM 730 C C . ILE A 1 92 ? 8.132 5.186 0.502 1.00 88.56 92 ILE A C 1
ATOM 732 O O . ILE A 1 92 ? 8.152 4.414 -0.454 1.00 88.56 92 ILE A O 1
ATOM 736 N N . ASN A 1 93 ? 9.212 5.875 0.876 1.00 90.38 93 ASN A N 1
ATOM 737 C CA . ASN A 1 93 ? 10.495 5.767 0.188 1.00 90.38 93 ASN A CA 1
ATOM 738 C C . ASN A 1 93 ? 11.089 4.358 0.319 1.00 90.38 93 ASN A C 1
ATOM 740 O O . ASN A 1 93 ? 11.644 3.847 -0.652 1.00 90.38 93 ASN A O 1
ATOM 744 N N . GLU A 1 94 ? 10.971 3.724 1.486 1.00 91.06 94 GLU A N 1
ATOM 745 C CA . GLU A 1 94 ? 11.380 2.331 1.699 1.00 91.06 94 GLU A CA 1
ATOM 746 C C . GLU A 1 94 ? 10.580 1.368 0.822 1.00 91.06 94 GLU A C 1
ATOM 748 O O . GLU A 1 94 ? 11.174 0.570 0.099 1.00 91.06 94 GLU A O 1
ATOM 753 N N . LEU A 1 95 ? 9.251 1.498 0.788 1.00 90.94 95 LEU A N 1
ATOM 754 C CA . LEU A 1 95 ? 8.405 0.675 -0.081 1.00 90.94 95 LEU A CA 1
ATOM 755 C C . LEU A 1 95 ? 8.788 0.829 -1.558 1.00 90.94 95 LEU A C 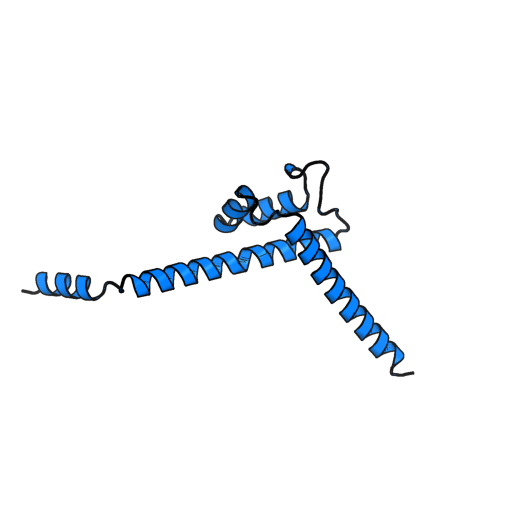1
ATOM 757 O O . LEU A 1 95 ? 8.881 -0.164 -2.278 1.00 90.94 95 LEU A O 1
ATOM 761 N N . CYS A 1 96 ? 9.062 2.054 -2.012 1.00 91.00 96 CYS A N 1
ATOM 762 C CA . CYS A 1 96 ? 9.538 2.300 -3.372 1.00 91.00 96 CYS A CA 1
ATOM 763 C C . CYS A 1 96 ? 10.887 1.628 -3.650 1.00 91.00 96 CYS A C 1
ATOM 765 O O . CYS A 1 96 ? 11.060 1.043 -4.719 1.00 91.00 96 CYS A O 1
ATOM 767 N N . LYS A 1 97 ? 11.832 1.687 -2.703 1.00 93.12 97 LYS A N 1
ATOM 768 C CA . LYS A 1 97 ? 13.133 1.013 -2.826 1.00 93.12 97 LYS A CA 1
ATOM 769 C C . LYS A 1 97 ? 12.969 -0.502 -2.913 1.00 93.12 97 LYS A C 1
ATOM 771 O O . LYS A 1 97 ? 13.589 -1.111 -3.777 1.00 93.12 97 LYS A O 1
ATOM 776 N N . GLU A 1 98 ? 12.116 -1.099 -2.085 1.00 94.12 98 GLU A N 1
ATOM 777 C CA . GLU A 1 98 ? 11.852 -2.542 -2.128 1.00 94.12 98 GLU A CA 1
ATOM 778 C C . GLU A 1 98 ? 11.228 -2.967 -3.461 1.00 94.12 98 GLU A C 1
ATOM 780 O O . GLU A 1 98 ? 11.706 -3.906 -4.096 1.00 94.12 98 GLU A O 1
ATOM 785 N N . ILE A 1 99 ? 10.221 -2.230 -3.946 1.00 92.06 99 ILE A N 1
ATOM 786 C CA . ILE A 1 99 ? 9.611 -2.476 -5.262 1.00 92.06 99 ILE A CA 1
ATOM 787 C C . ILE A 1 99 ? 10.667 -2.376 -6.371 1.00 92.06 99 ILE A C 1
ATOM 789 O O . ILE A 1 99 ? 10.758 -3.261 -7.221 1.00 92.06 99 ILE A O 1
ATOM 793 N N . TYR A 1 100 ? 11.492 -1.328 -6.346 1.00 91.69 100 TYR A N 1
ATOM 794 C CA . TYR A 1 100 ? 12.577 -1.135 -7.306 1.00 91.69 100 TYR A CA 1
ATOM 795 C C . TYR A 1 100 ? 13.575 -2.301 -7.290 1.00 91.69 100 TYR A C 1
ATOM 797 O O . TYR A 1 100 ? 13.899 -2.854 -8.340 1.00 91.69 100 TYR A O 1
ATOM 805 N N . LEU A 1 101 ? 14.033 -2.715 -6.106 1.00 95.12 101 LEU A N 1
ATOM 806 C CA . LEU A 1 101 ? 14.985 -3.815 -5.957 1.00 95.12 101 LEU A CA 1
ATOM 807 C C . LEU A 1 101 ? 14.415 -5.145 -6.457 1.00 95.12 101 LEU A C 1
ATOM 809 O O . LEU A 1 101 ? 15.150 -5.925 -7.063 1.00 95.12 101 LEU A O 1
ATOM 813 N N . LEU A 1 102 ? 13.128 -5.413 -6.220 1.00 94.38 102 LEU A N 1
ATOM 814 C CA . LEU A 1 102 ? 12.453 -6.602 -6.743 1.00 94.38 102 LEU A CA 1
ATOM 815 C C . LEU A 1 102 ? 12.443 -6.604 -8.275 1.00 94.38 102 LEU A C 1
ATOM 817 O O . LEU A 1 102 ? 12.893 -7.574 -8.880 1.00 94.38 102 LEU A O 1
ATOM 821 N N . ILE A 1 103 ? 12.031 -5.492 -8.888 1.00 92.38 103 ILE A N 1
ATOM 822 C CA . ILE A 1 103 ? 11.987 -5.351 -10.349 1.00 92.38 103 ILE A CA 1
ATOM 823 C C . ILE A 1 103 ? 13.383 -5.532 -10.957 1.00 92.38 103 ILE A C 1
ATOM 825 O O . ILE A 1 103 ? 13.548 -6.298 -11.903 1.00 92.38 103 ILE A O 1
ATOM 829 N N . ILE A 1 104 ? 14.410 -4.886 -10.394 1.00 95.44 104 ILE A N 1
ATOM 830 C CA . ILE A 1 104 ? 15.789 -5.015 -10.886 1.00 95.44 104 ILE A CA 1
ATOM 831 C C . ILE A 1 104 ? 16.291 -6.454 -10.782 1.00 95.44 104 ILE A C 1
ATOM 833 O O . ILE A 1 104 ? 16.923 -6.950 -11.713 1.00 95.44 104 ILE A O 1
ATOM 837 N N . ARG A 1 105 ? 16.017 -7.149 -9.672 1.00 96.12 105 ARG A N 1
ATOM 838 C CA . ARG A 1 105 ? 16.412 -8.557 -9.515 1.00 96.12 105 ARG A CA 1
ATOM 839 C C . ARG A 1 105 ? 15.764 -9.439 -10.574 1.00 96.12 105 ARG A C 1
ATOM 841 O O . ARG A 1 105 ? 16.431 -10.340 -11.077 1.00 96.12 105 ARG A O 1
ATOM 848 N N . ASP A 1 106 ? 14.505 -9.188 -10.906 1.00 95.31 106 ASP A N 1
ATOM 849 C CA . ASP A 1 106 ? 13.791 -9.970 -11.911 1.00 95.31 106 ASP A CA 1
ATOM 850 C C . ASP A 1 106 ? 14.311 -9.684 -13.325 1.00 95.31 106 ASP A C 1
ATOM 852 O O . ASP A 1 106 ? 14.624 -10.632 -14.044 1.00 95.31 106 ASP A O 1
ATOM 856 N N . ILE A 1 107 ? 14.569 -8.417 -13.666 1.00 94.69 107 ILE A N 1
ATOM 857 C CA . ILE A 1 107 ? 15.228 -8.042 -14.929 1.00 94.69 107 ILE A CA 1
ATOM 858 C C . ILE A 1 107 ? 16.607 -8.710 -15.043 1.00 94.69 107 ILE A C 1
ATOM 860 O O . ILE A 1 107 ? 16.939 -9.295 -16.069 1.00 94.69 107 ILE A O 1
ATOM 864 N N . VAL A 1 108 ? 17.425 -8.675 -13.985 1.00 95.56 108 VAL A N 1
ATOM 865 C CA . VAL A 1 108 ? 18.762 -9.295 -13.996 1.00 95.56 108 VAL A CA 1
ATOM 866 C C . VAL A 1 108 ? 18.679 -10.810 -14.191 1.00 95.56 108 VAL A C 1
ATOM 868 O O . VAL A 1 108 ? 19.518 -11.379 -14.892 1.00 95.56 108 VAL A O 1
ATOM 871 N N . LYS A 1 109 ? 17.692 -11.482 -13.587 1.00 95.25 109 LYS A N 1
ATOM 872 C CA . LYS A 1 109 ? 17.464 -12.918 -13.807 1.00 95.25 109 LYS A CA 1
ATOM 873 C C . LYS A 1 109 ? 17.075 -13.206 -15.254 1.00 95.25 109 LYS A C 1
ATOM 875 O O . LYS A 1 109 ? 17.626 -14.134 -15.834 1.00 95.25 109 LYS A O 1
ATOM 880 N N . GLU A 1 110 ? 16.169 -12.418 -15.827 1.00 95.00 110 GLU A N 1
ATOM 881 C CA . GLU A 1 110 ? 15.716 -12.563 -17.214 1.00 95.00 110 GLU A CA 1
ATOM 882 C C . GLU A 1 110 ? 16.870 -12.370 -18.204 1.00 95.00 110 GLU A C 1
ATOM 884 O O . GLU A 1 110 ? 17.112 -13.219 -19.063 1.00 95.00 110 GLU A O 1
ATOM 889 N N . VAL A 1 111 ? 17.656 -11.310 -18.012 1.00 94.19 111 VAL A N 1
ATOM 890 C CA . VAL A 1 111 ? 18.879 -11.036 -18.774 1.00 94.19 111 VAL A CA 1
ATOM 891 C C . VAL A 1 111 ? 19.830 -12.228 -18.684 1.00 94.19 111 VAL A C 1
ATOM 893 O O . VAL A 1 111 ? 20.213 -12.788 -19.707 1.00 94.19 111 VAL A O 1
ATOM 896 N N . ARG A 1 112 ? 20.169 -12.692 -17.474 1.00 92.69 112 ARG A N 1
ATOM 897 C CA . ARG A 1 112 ? 21.065 -13.847 -17.299 1.00 92.69 112 ARG A CA 1
ATOM 898 C C . ARG A 1 112 ? 20.525 -15.100 -17.970 1.00 92.69 112 ARG A C 1
ATOM 900 O O . ARG A 1 112 ? 21.295 -15.788 -18.626 1.00 92.69 112 ARG A O 1
ATOM 907 N N . SER A 1 113 ? 19.233 -15.385 -17.833 1.00 92.69 113 SER A N 1
ATOM 908 C CA . SER A 1 113 ? 18.604 -16.527 -18.495 1.00 92.69 113 SER A CA 1
ATOM 909 C C . SER A 1 113 ? 18.686 -16.416 -20.013 1.00 92.69 113 SER A C 1
ATOM 911 O O . SER A 1 113 ? 18.858 -17.427 -20.671 1.00 92.69 113 SER A O 1
ATOM 913 N N . THR A 1 114 ? 18.585 -15.212 -20.570 1.00 91.50 114 THR A N 1
ATOM 914 C CA . THR A 1 114 ? 18.666 -14.989 -22.020 1.00 91.50 114 THR A CA 1
ATOM 915 C C . THR A 1 114 ? 20.096 -15.174 -22.535 1.00 91.50 114 THR A C 1
ATOM 917 O O . THR A 1 114 ? 20.302 -15.798 -23.570 1.00 91.50 114 THR A O 1
ATOM 920 N N . TYR A 1 115 ? 21.093 -14.683 -21.793 1.00 81.31 115 TYR A N 1
ATOM 921 C CA . TYR A 1 115 ? 22.504 -14.746 -22.193 1.00 81.31 115 TYR A CA 1
ATOM 922 C C . TYR A 1 115 ? 23.231 -16.037 -21.782 1.00 81.31 115 TYR A C 1
ATOM 924 O O . TYR A 1 115 ? 24.329 -16.271 -22.264 1.00 81.31 115 TYR A O 1
ATOM 932 N N . SER A 1 116 ? 22.657 -16.881 -20.916 1.00 65.44 116 SER A N 1
ATOM 933 C CA . SER A 1 116 ? 23.289 -18.141 -20.467 1.00 65.44 116 SER A CA 1
ATOM 934 C C . SER A 1 116 ? 22.988 -19.350 -21.375 1.00 65.44 116 SER A C 1
ATOM 936 O O . SER A 1 116 ? 23.356 -20.468 -21.027 1.00 65.44 116 SER A O 1
ATOM 938 N N . PHE A 1 117 ? 22.325 -19.143 -22.521 1.00 51.31 117 PHE A N 1
ATOM 939 C CA . PHE A 1 117 ? 22.107 -20.152 -23.575 1.00 51.31 117 PHE A CA 1
ATOM 940 C C . PHE A 1 117 ? 22.806 -19.801 -24.906 1.00 51.31 117 PHE A C 1
ATOM 942 O O . PHE A 1 117 ? 22.461 -20.362 -25.946 1.00 51.31 117 PHE A O 1
ATOM 949 N N . VAL A 1 118 ? 23.787 -18.893 -24.872 1.00 46.03 118 VAL A N 1
ATOM 950 C CA . VAL A 1 118 ? 24.743 -18.628 -25.964 1.00 46.03 118 VAL A CA 1
ATOM 951 C C . VAL A 1 118 ? 26.142 -18.924 -25.445 1.00 46.03 118 VAL A C 1
ATOM 953 O O . VAL A 1 118 ? 26.913 -19.561 -26.191 1.00 46.03 118 VAL A O 1
#

Se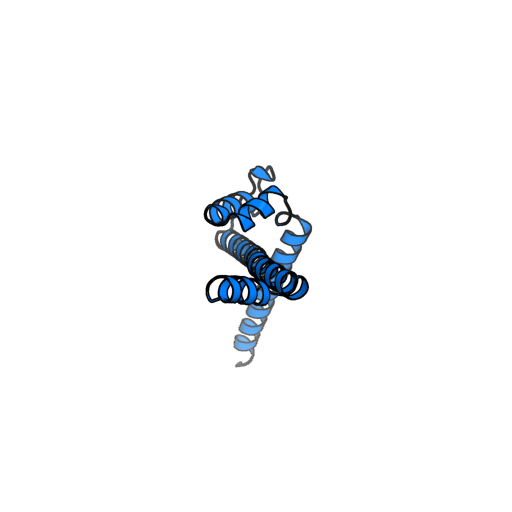condary structure (DSSP, 8-state):
--HHHHHHHHHHTSPPHHHHHHHHHHHHHHHHHHHHHHHHHHHHHHHHTT--S--SSSTT-HHHHHHHHHTTT-HHHHHHHHTTTT--HHHHHHHHHHHHHHHHHHHHHHHHHHHTT-

Organism: NCBI:txid392033

Radius of gyration: 23.32 Å; chains: 1; bounding box: 59×45×65 Å

Foldseek 3Di:
DVVVVVVVVVVVPDDPPVVVVVVVVVVVVVLVVVQVVQLLVLVVVCVVVVHAQQDPDLCPGSSLVSQVVVCPVPVSSVVCSVVCVSVDPVVNVVSVVVVVVVVVVVVVVVVCVVPVVD

InterPro domains:
  IPR025398 ZMYM1-like, RNase-like domain [PF14291] (12-113)

pLDDT: mean 85.44, std 11.11, range [46.03, 96.12]

Sequence (118 aa):
MHATSIYVVGQQTKPTVTAQLISATKRQQEQRRKAPSIQISCIVYLLRQGLTLRGHSDIESNLVQLLKLRSIDNDFLKEGINDKKYLSHDIINELCKEIYLLIIRDIVKEVRSTYSFV